Protein AF-A0A1Z9GXV6-F1 (afdb_monomer_lite)

Sequence (86 aa):
MKNSNLSNPILPEETELKKIILNYVGNKINPDNDNITVEHIIDVFADQFPEFLLVLAEENWINGYTQALSDTKYVEKNEKLYTNKE

Radius of gyration: 20.68 Å; chains: 1; bounding box: 58×29×43 Å

Foldseek 3Di:
DDDPQQADFDDQPDDPVSVVLLVVLCVVPVDPPSTDGNVSSVVCCCVPVVVVVVVVVVVVVVVVVVVVVVVVVVVVVVVVVVVVPD

Secondary structure (DSSP, 8-state):
---GGGGSB--TTS-HHHHHHHHHHHHHH--TTSPPBHHHHHHHHHHH-HHHHHHHHHHHHHHHHHHHHHHHHHHHHHHHHHHTT-

pLDDT: mean 89.03, std 10.71, range [48.72, 98.0]

Structure (mmCIF, N/CA/C/O backbone):
data_AF-A0A1Z9GXV6-F1
#
_entry.id   AF-A0A1Z9GXV6-F1
#
loop_
_atom_site.group_PDB
_atom_site.id
_atom_site.type_symbol
_atom_site.label_atom_id
_atom_site.label_alt_id
_atom_site.label_comp_id
_atom_site.label_asym_id
_atom_site.label_entity_id
_atom_site.label_seq_id
_atom_site.pdbx_PDB_ins_code
_atom_site.Cartn_x
_atom_site.Cartn_y
_atom_site.Cartn_z
_atom_site.occupancy
_atom_site.B_iso_or_equiv
_atom_site.auth_seq_id
_atom_site.auth_comp_id
_atom_site.auth_asym_id
_atom_site.auth_atom_id
_atom_site.pdbx_PDB_model_num
ATOM 1 N N . MET A 1 1 ? 7.273 -17.182 -0.382 1.00 61.19 1 MET A N 1
ATOM 2 C CA . MET A 1 1 ? 7.628 -16.673 0.963 1.00 61.19 1 MET A CA 1
ATOM 3 C C . MET A 1 1 ? 6.808 -15.410 1.199 1.00 61.19 1 MET A C 1
ATOM 5 O O . MET A 1 1 ? 6.793 -14.582 0.298 1.00 61.19 1 MET A O 1
ATOM 9 N N . LYS A 1 2 ? 6.067 -15.285 2.310 1.00 79.94 2 LYS A N 1
ATOM 10 C CA . LYS A 1 2 ? 5.305 -14.058 2.633 1.00 79.94 2 LYS A CA 1
ATOM 11 C C . LYS A 1 2 ? 6.256 -13.045 3.284 1.00 79.94 2 LYS A C 1
ATOM 13 O O . LYS A 1 2 ? 7.136 -13.452 4.039 1.00 79.94 2 LYS A O 1
ATOM 18 N N . ASN A 1 3 ? 6.118 -11.756 2.967 1.00 88.00 3 ASN A N 1
ATOM 19 C CA . ASN A 1 3 ? 6.932 -10.705 3.583 1.00 88.00 3 ASN A CA 1
ATOM 20 C C . ASN A 1 3 ? 6.594 -10.616 5.082 1.00 88.00 3 ASN A C 1
ATOM 22 O O . ASN A 1 3 ? 5.448 -10.343 5.434 1.00 88.00 3 ASN A O 1
ATOM 26 N N . SER A 1 4 ? 7.580 -10.850 5.953 1.00 89.31 4 SER A N 1
ATOM 27 C CA . SER A 1 4 ? 7.397 -10.864 7.412 1.00 89.31 4 SER A CA 1
ATOM 28 C C . SER A 1 4 ? 6.940 -9.519 7.975 1.00 89.31 4 SER A C 1
ATOM 30 O O . SER A 1 4 ? 6.282 -9.486 9.008 1.00 89.31 4 SER A O 1
ATOM 32 N N . ASN A 1 5 ? 7.230 -8.414 7.282 1.00 88.94 5 ASN A N 1
ATOM 33 C CA . ASN A 1 5 ? 6.856 -7.076 7.734 1.00 88.94 5 ASN A CA 1
ATOM 34 C 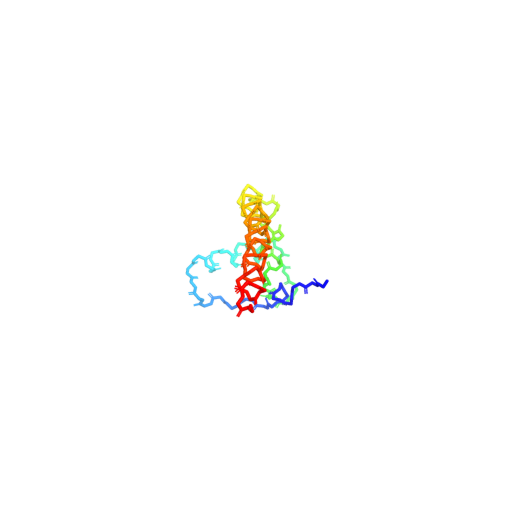C . ASN A 1 5 ? 5.351 -6.794 7.635 1.00 88.94 5 ASN A C 1
ATOM 36 O O . ASN A 1 5 ? 4.885 -5.833 8.237 1.00 88.94 5 ASN A O 1
ATOM 40 N N . LEU A 1 6 ? 4.586 -7.621 6.912 1.00 87.44 6 LEU A N 1
ATOM 41 C CA . LEU A 1 6 ? 3.136 -7.442 6.773 1.00 87.44 6 LEU A CA 1
ATOM 42 C C . LEU A 1 6 ? 2.394 -7.615 8.102 1.00 87.44 6 LEU A C 1
ATOM 44 O O . LEU A 1 6 ? 1.429 -6.904 8.372 1.00 87.44 6 LEU A O 1
ATOM 48 N N . SER A 1 7 ? 2.868 -8.542 8.934 1.00 87.88 7 SER A N 1
ATOM 49 C CA . SER A 1 7 ? 2.222 -8.918 10.194 1.00 87.88 7 SER A CA 1
ATOM 50 C C . SER A 1 7 ? 2.734 -8.123 11.395 1.00 87.88 7 SER A C 1
ATOM 52 O O . SER A 1 7 ? 2.255 -8.325 12.509 1.00 87.88 7 SER A O 1
ATOM 54 N N . ASN A 1 8 ? 3.702 -7.227 11.192 1.00 86.69 8 ASN A N 1
ATOM 55 C CA . ASN A 1 8 ? 4.247 -6.425 12.276 1.00 86.69 8 ASN A CA 1
ATOM 56 C C . ASN A 1 8 ? 3.199 -5.395 12.738 1.00 86.69 8 ASN A C 1
ATOM 58 O O . ASN A 1 8 ? 2.660 -4.664 11.898 1.00 86.69 8 ASN A O 1
ATOM 62 N N . PRO A 1 9 ? 2.913 -5.310 14.051 1.00 83.94 9 PRO A N 1
ATOM 63 C CA . PRO A 1 9 ? 2.078 -4.253 14.601 1.00 83.94 9 PRO A CA 1
ATOM 64 C C . PRO A 1 9 ? 2.696 -2.885 14.332 1.00 83.94 9 PRO A C 1
ATOM 66 O O . PRO A 1 9 ? 3.917 -2.715 14.380 1.00 83.94 9 PRO A O 1
ATOM 69 N N . ILE A 1 10 ? 1.845 -1.900 14.075 1.00 83.31 10 ILE A N 1
ATOM 70 C CA . ILE A 1 10 ? 2.277 -0.548 13.750 1.00 83.31 10 ILE A CA 1
ATOM 71 C C . ILE A 1 10 ? 2.068 0.369 14.956 1.00 83.31 10 ILE A C 1
ATOM 73 O O . ILE A 1 10 ? 0.945 0.561 15.414 1.00 83.31 10 ILE A O 1
ATOM 77 N N . LEU A 1 11 ? 3.145 1.010 15.422 1.00 78.94 11 LEU A N 1
ATOM 78 C CA . LEU A 1 11 ? 3.062 2.009 16.489 1.00 78.94 11 LEU A CA 1
ATOM 79 C C . LEU A 1 11 ? 2.497 3.348 15.965 1.00 78.94 11 LEU A C 1
ATOM 81 O O . LEU A 1 11 ? 2.944 3.825 14.912 1.00 78.94 11 LEU A O 1
ATOM 85 N N . PRO A 1 12 ? 1.567 3.993 16.692 1.00 67.56 12 PRO A N 1
ATOM 86 C CA . PRO A 1 12 ? 0.871 5.205 16.246 1.00 67.56 12 PRO A CA 1
ATOM 87 C C . PRO A 1 12 ? 1.719 6.486 16.255 1.00 67.56 12 PRO A C 1
ATOM 89 O O . PRO A 1 12 ? 1.272 7.529 15.782 1.00 67.56 12 PRO A O 1
ATOM 92 N N . GLU A 1 13 ? 2.940 6.434 16.779 1.00 65.81 13 GLU A N 1
ATOM 93 C CA . GLU A 1 13 ? 3.663 7.635 17.216 1.00 65.81 13 GLU A CA 1
ATOM 94 C C . GLU A 1 13 ? 4.495 8.331 16.130 1.00 65.81 13 GLU A C 1
ATOM 96 O O . GLU A 1 13 ? 5.082 9.375 16.387 1.00 65.81 13 GLU A O 1
ATOM 101 N N . GLU A 1 14 ? 4.542 7.805 14.904 1.00 68.81 14 GLU A N 1
ATOM 102 C CA . GLU A 1 14 ? 5.556 8.271 13.946 1.00 68.81 14 GLU A CA 1
ATOM 103 C C . GLU A 1 14 ? 5.149 9.502 13.119 1.00 68.81 14 GLU A C 1
ATOM 105 O O . GLU A 1 14 ? 6.012 10.327 12.839 1.00 68.81 14 GLU A O 1
ATOM 110 N N . THR A 1 15 ? 3.875 9.682 12.731 1.00 89.12 15 THR A N 1
ATOM 111 C CA . THR A 1 15 ? 3.418 10.871 11.970 1.00 89.12 15 THR A CA 1
ATOM 112 C C . THR A 1 15 ? 1.910 11.131 12.110 1.00 89.12 15 THR A C 1
ATOM 114 O O . THR A 1 15 ? 1.141 10.231 12.446 1.00 89.12 15 THR A O 1
ATOM 117 N N . GLU A 1 16 ? 1.458 12.351 11.796 1.00 92.81 16 GLU A N 1
ATOM 118 C CA . GLU A 1 16 ? 0.028 12.713 11.799 1.00 92.81 16 GLU A CA 1
ATOM 119 C C . GLU A 1 16 ? -0.783 11.903 10.773 1.00 92.81 16 GLU A C 1
ATOM 121 O O . GLU A 1 16 ? -1.846 11.371 11.090 1.00 92.81 16 GLU A O 1
ATOM 126 N N . LEU A 1 17 ? -0.243 11.724 9.561 1.00 92.31 17 LEU A N 1
ATOM 127 C CA . LEU A 1 17 ? -0.863 10.886 8.531 1.00 92.31 17 LEU A CA 1
ATOM 128 C C . LEU A 1 17 ? -1.034 9.443 9.020 1.00 92.31 17 LEU A C 1
ATOM 130 O O . LEU A 1 17 ? -2.086 8.839 8.817 1.00 92.31 17 LEU A O 1
ATOM 134 N N . LYS A 1 18 ? -0.025 8.905 9.712 1.00 91.31 18 LYS A N 1
ATOM 135 C CA . LYS A 1 18 ? -0.077 7.555 10.274 1.00 91.31 18 LYS A CA 1
ATOM 136 C C . LYS A 1 18 ? -1.211 7.415 11.287 1.00 91.31 18 LYS A C 1
ATOM 138 O O . LYS A 1 18 ? -1.952 6.443 11.212 1.00 91.31 18 LYS A O 1
ATOM 143 N N . LYS A 1 19 ? -1.420 8.400 12.167 1.00 91.81 19 LYS A N 1
ATOM 144 C CA . LYS A 1 19 ? -2.555 8.401 13.108 1.00 91.81 19 LYS A CA 1
ATOM 145 C C . LYS A 1 19 ? -3.902 8.416 12.391 1.00 91.81 19 LYS A C 1
ATOM 147 O O . LYS A 1 19 ? -4.784 7.647 12.757 1.00 91.81 19 LYS A O 1
ATOM 152 N N . ILE A 1 20 ? -4.056 9.259 11.365 1.00 93.81 20 ILE A N 1
ATOM 153 C CA . ILE A 1 20 ? -5.292 9.334 10.568 1.00 93.81 20 ILE A CA 1
ATOM 154 C C . ILE A 1 20 ? -5.607 7.965 9.955 1.00 93.81 20 ILE A C 1
ATOM 156 O O . ILE A 1 20 ? -6.726 7.475 10.100 1.00 93.81 20 ILE A O 1
ATOM 160 N N . ILE A 1 21 ? -4.611 7.330 9.332 1.00 94.06 21 ILE A N 1
ATOM 161 C CA . ILE A 1 21 ? -4.761 6.009 8.713 1.00 94.06 21 ILE A CA 1
ATOM 162 C C . ILE A 1 21 ? -5.103 4.952 9.765 1.00 94.06 21 ILE A C 1
ATOM 164 O O . ILE A 1 21 ? -6.079 4.228 9.595 1.00 94.06 21 ILE A O 1
ATOM 168 N N . LEU A 1 22 ? -4.342 4.871 10.860 1.00 92.38 22 LEU A N 1
ATOM 169 C CA . LEU A 1 22 ? -4.546 3.855 11.897 1.00 92.38 22 LEU A CA 1
ATOM 170 C C . LEU A 1 22 ? -5.919 3.974 12.559 1.00 92.38 22 LEU A C 1
ATOM 172 O O . LEU A 1 22 ? -6.586 2.961 12.740 1.00 92.38 22 LEU A O 1
ATOM 176 N N . ASN A 1 23 ? -6.374 5.192 12.858 1.00 92.50 23 ASN A N 1
ATOM 177 C CA . ASN A 1 23 ? -7.701 5.414 13.427 1.00 92.50 23 ASN A CA 1
ATOM 178 C C . ASN A 1 23 ? -8.805 5.016 12.442 1.00 92.50 23 ASN A C 1
ATOM 180 O O . ASN A 1 23 ? -9.772 4.361 12.824 1.00 92.50 23 ASN A O 1
ATOM 184 N N . TYR A 1 24 ? -8.670 5.401 11.170 1.00 95.25 24 TYR A N 1
ATOM 185 C CA . TYR A 1 24 ? -9.650 5.054 10.144 1.00 95.25 24 TYR A CA 1
ATOM 186 C C . TYR A 1 24 ? -9.744 3.535 9.947 1.00 95.25 24 TYR A C 1
ATOM 188 O O . TYR A 1 24 ? -10.832 2.963 10.011 1.00 95.25 24 TYR A O 1
ATOM 196 N N . VAL A 1 25 ? -8.594 2.880 9.771 1.00 95.12 25 VAL A N 1
ATOM 197 C CA . VAL A 1 25 ? -8.488 1.431 9.572 1.00 95.12 25 VAL A CA 1
ATOM 198 C C . VAL A 1 25 ? -8.971 0.676 10.810 1.00 95.12 25 VAL A C 1
ATOM 200 O O . VAL A 1 25 ? -9.773 -0.242 10.674 1.00 95.12 25 VAL A O 1
ATOM 203 N N . GLY A 1 26 ? -8.569 1.095 12.013 1.00 93.31 26 GLY A N 1
ATOM 204 C CA . GLY A 1 26 ? -9.002 0.474 13.266 1.00 93.31 26 GLY A CA 1
ATOM 205 C C . GLY A 1 26 ? -10.511 0.526 13.472 1.00 93.31 26 GLY A C 1
ATOM 206 O O . GLY A 1 26 ? -11.114 -0.500 13.773 1.00 93.31 26 GLY A O 1
ATOM 207 N N . ASN A 1 27 ? -11.144 1.667 13.190 1.00 93.31 27 ASN A N 1
ATOM 208 C CA . ASN A 1 27 ? -12.604 1.785 13.240 1.00 93.31 27 ASN A CA 1
ATOM 209 C C . ASN A 1 27 ? -13.309 0.929 12.175 1.00 93.31 27 ASN A C 1
ATOM 211 O O . ASN A 1 27 ? -14.427 0.468 12.397 1.00 93.31 27 ASN A O 1
ATOM 215 N N . LYS A 1 28 ? -12.685 0.740 11.006 1.00 94.62 28 LYS A N 1
ATOM 216 C CA . LYS A 1 28 ? -13.268 -0.013 9.889 1.00 94.62 28 LYS A CA 1
ATOM 217 C C . LYS A 1 28 ? -13.227 -1.523 10.117 1.00 94.62 28 LYS A C 1
ATOM 219 O O . LYS A 1 28 ? -14.209 -2.193 9.803 1.00 94.62 28 LYS A O 1
ATOM 224 N N . ILE A 1 29 ? -12.106 -2.046 10.613 1.00 92.50 29 ILE A N 1
ATOM 225 C CA . ILE A 1 29 ? -11.894 -3.493 10.772 1.00 92.50 29 ILE A CA 1
ATOM 226 C C . ILE A 1 29 ? -12.250 -3.998 12.174 1.00 92.50 29 ILE A C 1
ATOM 228 O O . ILE A 1 29 ? -12.542 -5.179 12.314 1.00 92.50 29 ILE A O 1
ATOM 232 N N . ASN A 1 30 ? -12.226 -3.119 13.186 1.00 89.44 30 ASN A N 1
ATOM 233 C CA . ASN A 1 30 ? -12.519 -3.410 14.593 1.00 89.44 30 ASN A CA 1
ATOM 234 C C . ASN A 1 30 ? -11.854 -4.713 15.098 1.00 89.44 30 ASN A C 1
ATOM 236 O O . ASN A 1 30 ? -12.551 -5.695 15.364 1.00 89.44 30 ASN A O 1
ATOM 240 N N . PRO A 1 31 ? -10.511 -4.755 15.171 1.00 84.25 31 PRO A N 1
ATOM 241 C CA . PRO A 1 31 ? -9.772 -5.979 15.458 1.00 84.25 31 PRO A CA 1
ATOM 242 C C . PRO A 1 31 ? -9.869 -6.373 16.939 1.00 84.25 31 PRO A C 1
ATOM 244 O O . PRO A 1 31 ? -9.918 -5.515 17.815 1.00 84.25 31 PRO A O 1
ATOM 247 N N . ASP A 1 32 ? -9.795 -7.673 17.232 1.00 82.38 32 ASP A N 1
ATOM 248 C CA . ASP A 1 32 ? -9.980 -8.212 18.592 1.00 82.38 32 ASP A CA 1
ATOM 249 C C . ASP A 1 32 ? -8.941 -7.735 19.626 1.00 82.38 32 ASP A C 1
ATOM 251 O O . ASP A 1 32 ? -9.181 -7.817 20.829 1.00 82.38 32 ASP A O 1
ATOM 255 N N . ASN A 1 33 ? -7.759 -7.294 19.187 1.00 80.56 33 ASN A N 1
ATOM 256 C CA . ASN A 1 33 ? -6.620 -7.004 20.062 1.00 80.56 33 ASN A CA 1
ATOM 257 C C . ASN A 1 33 ? -6.070 -5.573 19.933 1.00 80.56 33 ASN A C 1
ATOM 259 O O . ASN A 1 33 ? -4.907 -5.361 20.272 1.00 80.56 33 ASN A O 1
ATOM 263 N N . ASP A 1 34 ? -6.866 -4.628 19.416 1.00 78.25 34 ASP A N 1
ATOM 264 C CA . ASP A 1 34 ? -6.501 -3.220 19.148 1.00 78.25 34 ASP A CA 1
ATOM 265 C C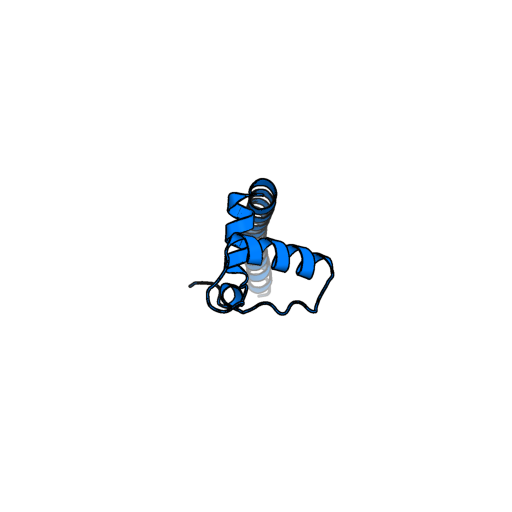 . ASP A 1 34 ? -5.218 -3.018 18.306 1.00 78.25 34 ASP A C 1
ATOM 267 O O . ASP A 1 34 ? -4.769 -1.890 18.091 1.00 78.25 34 ASP A O 1
ATOM 271 N N . ASN A 1 35 ? -4.624 -4.090 17.769 1.00 87.38 35 ASN A N 1
ATOM 272 C CA . ASN A 1 35 ? -3.394 -4.022 16.995 1.00 87.38 35 ASN A CA 1
ATOM 273 C C . ASN A 1 35 ? -3.705 -3.938 15.502 1.00 87.38 35 ASN A C 1
ATOM 275 O O . ASN A 1 35 ? -4.262 -4.855 14.893 1.00 87.38 35 ASN A O 1
ATOM 279 N N . ILE A 1 36 ? -3.258 -2.848 14.884 1.00 91.44 36 ILE A N 1
ATOM 280 C CA . ILE A 1 36 ? -3.306 -2.664 13.435 1.00 91.44 36 ILE A CA 1
ATOM 281 C C . ILE A 1 36 ? -1.961 -3.066 12.831 1.00 91.44 36 ILE A C 1
ATOM 283 O O . ILE A 1 36 ? -0.903 -2.612 13.270 1.00 91.44 36 ILE A O 1
ATOM 287 N N . THR A 1 37 ? -2.009 -3.929 11.819 1.00 93.00 37 THR A N 1
ATOM 288 C CA . THR A 1 37 ? -0.848 -4.385 11.050 1.00 93.00 37 THR A CA 1
ATOM 289 C C . THR A 1 37 ? -0.811 -3.693 9.689 1.00 93.00 37 THR A C 1
ATOM 291 O O . THR A 1 37 ? -1.778 -3.052 9.270 1.00 93.00 37 THR A O 1
ATOM 294 N N . VAL A 1 38 ? 0.303 -3.833 8.968 1.00 93.06 38 VAL A N 1
ATOM 295 C CA . VAL A 1 38 ? 0.407 -3.334 7.586 1.00 93.06 38 VAL A CA 1
ATOM 296 C C . VAL A 1 38 ? -0.602 -4.046 6.683 1.00 93.06 38 VAL A C 1
ATOM 298 O O . VAL A 1 38 ? -1.204 -3.407 5.827 1.00 93.06 38 VAL A O 1
ATOM 301 N N . GLU A 1 39 ? -0.816 -5.345 6.899 1.00 93.81 39 GLU A N 1
ATOM 302 C CA . GLU A 1 39 ? -1.802 -6.143 6.164 1.00 93.81 39 GLU A CA 1
ATOM 303 C C . GLU A 1 39 ? -3.212 -5.546 6.275 1.00 93.81 39 GLU A C 1
ATOM 305 O O . GLU A 1 39 ? -3.833 -5.281 5.253 1.00 93.81 39 GLU A O 1
ATOM 310 N N . HIS A 1 40 ? -3.652 -5.180 7.482 1.00 94.62 40 HIS A N 1
ATOM 311 C CA . HIS A 1 40 ? -4.947 -4.521 7.677 1.00 94.62 40 HIS A CA 1
ATOM 312 C C . HIS A 1 40 ? -5.081 -3.194 6.913 1.00 94.62 40 HIS A C 1
ATOM 314 O O . HIS A 1 40 ? -6.144 -2.885 6.377 1.00 94.62 40 HIS A O 1
ATOM 320 N N . ILE A 1 41 ? -4.012 -2.390 6.865 1.00 95.00 41 ILE A N 1
ATOM 321 C CA . ILE A 1 41 ? -4.016 -1.130 6.110 1.00 95.00 41 ILE A CA 1
ATOM 322 C C . ILE A 1 41 ? -4.128 -1.416 4.613 1.00 95.00 41 ILE A C 1
ATOM 324 O O . ILE A 1 41 ? -4.922 -0.770 3.932 1.00 95.00 41 ILE A O 1
ATOM 328 N N . ILE A 1 42 ? -3.348 -2.377 4.108 1.00 95.12 42 ILE A N 1
ATOM 329 C CA . ILE A 1 42 ? -3.374 -2.775 2.698 1.00 95.12 42 ILE A CA 1
ATOM 330 C C . ILE A 1 42 ? -4.769 -3.264 2.313 1.00 95.12 42 ILE A C 1
ATOM 332 O O . ILE A 1 42 ? -5.273 -2.825 1.287 1.00 95.12 42 ILE A O 1
ATOM 336 N N . ASP A 1 43 ? -5.407 -4.097 3.134 1.00 95.12 43 ASP A N 1
ATOM 337 C CA . ASP A 1 43 ? -6.744 -4.626 2.852 1.00 95.12 43 ASP A CA 1
ATOM 338 C C . ASP A 1 43 ? -7.785 -3.505 2.732 1.00 95.12 43 ASP A C 1
ATOM 340 O O . ASP A 1 43 ? -8.555 -3.465 1.772 1.00 95.12 43 ASP A O 1
ATOM 344 N N . VAL A 1 44 ? -7.773 -2.536 3.656 1.00 96.69 44 VAL A N 1
ATOM 345 C CA . VAL A 1 44 ? -8.680 -1.376 3.593 1.00 96.69 44 VAL A CA 1
ATOM 346 C C . VAL A 1 44 ? -8.381 -0.496 2.380 1.00 96.69 44 VAL A C 1
ATOM 348 O O . VAL A 1 44 ? -9.302 -0.046 1.702 1.00 96.69 44 VAL A O 1
ATOM 351 N N . PHE A 1 45 ? -7.106 -0.253 2.073 1.00 96.75 45 PHE A N 1
ATOM 352 C CA . PHE A 1 45 ? -6.728 0.545 0.907 1.00 96.75 45 PHE A CA 1
ATOM 353 C C . PHE A 1 45 ? -7.052 -0.175 -0.407 1.00 96.75 45 PHE A C 1
ATOM 355 O O . PHE A 1 45 ? -7.411 0.483 -1.375 1.00 96.75 45 PHE A O 1
ATOM 362 N N . ALA A 1 46 ? -6.982 -1.504 -0.453 1.00 96.31 46 ALA A N 1
ATOM 363 C CA . ALA A 1 46 ? -7.353 -2.283 -1.629 1.00 96.31 46 ALA A CA 1
ATOM 364 C C . ALA A 1 46 ? -8.864 -2.240 -1.886 1.00 96.31 46 ALA A C 1
ATOM 366 O O . ALA A 1 46 ? -9.279 -2.166 -3.038 1.00 96.31 46 ALA A O 1
ATOM 367 N N . ASP A 1 47 ? -9.672 -2.243 -0.824 1.00 97.12 47 ASP A N 1
ATOM 368 C CA . ASP A 1 47 ? -11.130 -2.117 -0.920 1.00 97.12 47 ASP A CA 1
ATOM 369 C C . ASP A 1 47 ? -11.569 -0.688 -1.290 1.00 97.12 47 ASP A C 1
ATOM 371 O O . ASP A 1 47 ? -12.502 -0.505 -2.070 1.00 97.12 47 ASP A O 1
ATOM 375 N N . GLN A 1 48 ? -10.902 0.338 -0.747 1.00 97.50 48 GLN A N 1
ATOM 376 C CA . GLN A 1 48 ? -11.441 1.708 -0.746 1.00 97.50 48 GLN A CA 1
ATOM 377 C C . GLN A 1 48 ? -10.612 2.754 -1.489 1.00 97.50 48 GLN A C 1
ATOM 379 O O . GLN A 1 48 ? -11.124 3.837 -1.773 1.00 97.50 48 GLN A O 1
ATOM 384 N N . PHE A 1 49 ? -9.350 2.465 -1.793 1.00 97.25 49 PHE A N 1
ATOM 385 C CA . PHE A 1 49 ? -8.497 3.327 -2.606 1.00 97.25 49 PHE A CA 1
ATOM 386 C C . PHE A 1 49 ? -7.605 2.509 -3.564 1.00 97.25 49 PHE A C 1
ATOM 388 O O . PHE A 1 49 ? -6.372 2.644 -3.554 1.00 97.25 49 PHE A O 1
ATOM 395 N N . PRO A 1 50 ? -8.207 1.630 -4.388 1.00 97.06 50 PRO A N 1
ATOM 396 C CA . PRO A 1 50 ? -7.465 0.704 -5.234 1.00 97.06 50 PRO A CA 1
ATOM 397 C C . PRO A 1 50 ? -6.577 1.415 -6.257 1.00 97.06 50 PRO A C 1
ATOM 399 O O . PRO A 1 50 ? -5.498 0.920 -6.560 1.00 97.06 50 PRO A O 1
ATOM 402 N N . GLU A 1 51 ? -6.967 2.585 -6.763 1.00 97.81 51 GLU A N 1
ATOM 403 C CA . GLU A 1 51 ? -6.205 3.335 -7.767 1.00 97.81 51 GLU A CA 1
ATOM 404 C C . GLU A 1 51 ? -4.813 3.718 -7.254 1.00 97.81 51 GLU A C 1
ATOM 406 O O . GLU A 1 51 ? -3.842 3.693 -8.009 1.00 97.81 51 GLU A O 1
ATOM 411 N N . PHE A 1 52 ? -4.697 4.025 -5.958 1.00 95.75 52 PHE A N 1
ATOM 412 C CA . PHE A 1 52 ? -3.414 4.330 -5.335 1.00 95.75 52 PHE A CA 1
ATOM 413 C C . PHE A 1 52 ? -2.517 3.090 -5.248 1.00 95.75 52 PHE A C 1
ATOM 415 O O . PHE A 1 52 ? -1.346 3.142 -5.632 1.00 95.75 52 PHE A O 1
ATOM 422 N N . LEU A 1 53 ? -3.059 1.968 -4.761 1.00 95.62 53 LEU A N 1
ATOM 423 C CA . LEU A 1 53 ? -2.287 0.732 -4.618 1.00 95.62 53 LEU A CA 1
ATOM 424 C C . LEU A 1 53 ? -1.912 0.117 -5.969 1.00 95.62 53 LEU A C 1
ATOM 426 O O . LEU A 1 53 ? -0.797 -0.383 -6.109 1.00 95.62 53 LEU A O 1
ATOM 430 N N . LEU A 1 54 ? -2.813 0.161 -6.953 1.00 96.31 54 LEU A N 1
ATOM 431 C CA . LEU A 1 54 ? -2.584 -0.395 -8.285 1.00 96.31 54 LEU A CA 1
ATOM 432 C C . LEU A 1 54 ? -1.447 0.332 -8.999 1.00 96.31 54 LEU A C 1
ATOM 434 O O . LEU A 1 54 ? -0.499 -0.323 -9.419 1.00 96.31 54 LEU A O 1
ATOM 438 N N . VAL A 1 55 ? -1.473 1.668 -9.044 1.00 97.94 55 VAL A N 1
ATOM 439 C CA . VAL A 1 55 ? -0.402 2.447 -9.690 1.00 97.94 55 VAL A CA 1
ATOM 440 C C . VAL A 1 55 ? 0.946 2.201 -9.006 1.00 97.94 55 VAL A C 1
ATOM 442 O O . VAL A 1 55 ? 1.956 2.002 -9.678 1.00 97.94 55 VAL A O 1
ATOM 445 N N . LEU A 1 56 ? 0.979 2.140 -7.668 1.00 96.69 56 LEU A N 1
ATOM 446 C CA . LEU A 1 56 ? 2.203 1.815 -6.930 1.00 96.69 56 LEU A CA 1
ATOM 447 C C . LEU A 1 56 ? 2.728 0.408 -7.273 1.00 96.69 56 LEU A C 1
ATOM 449 O O . LEU A 1 56 ? 3.936 0.212 -7.419 1.00 96.69 56 LEU A O 1
ATOM 453 N N . ALA A 1 57 ? 1.836 -0.579 -7.379 1.00 95.94 57 ALA A N 1
ATOM 454 C CA . ALA A 1 57 ? 2.194 -1.953 -7.713 1.00 95.94 57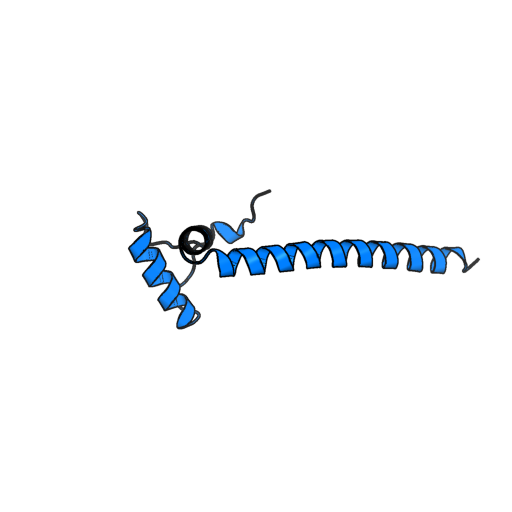 ALA A CA 1
ATOM 455 C C . ALA A 1 57 ? 2.698 -2.087 -9.158 1.00 95.94 57 ALA A C 1
ATOM 457 O O . ALA A 1 57 ? 3.701 -2.764 -9.385 1.00 95.94 57 ALA A O 1
ATOM 458 N N . GLU A 1 58 ? 2.043 -1.429 -10.115 1.00 97.50 58 GLU A N 1
ATOM 459 C CA . GLU A 1 58 ? 2.418 -1.424 -11.533 1.00 97.50 58 GLU A CA 1
ATOM 460 C C . GLU A 1 58 ? 3.796 -0.796 -11.750 1.00 97.50 58 GLU A C 1
ATOM 462 O O . GLU A 1 58 ? 4.663 -1.413 -12.372 1.00 97.50 58 GLU A O 1
ATOM 467 N N . GLU A 1 59 ? 4.044 0.378 -11.166 1.00 97.69 59 GLU A N 1
ATOM 468 C CA . GLU A 1 59 ? 5.350 1.036 -11.242 1.00 97.69 59 GLU A CA 1
ATOM 469 C C . GLU A 1 59 ? 6.452 0.171 -10.614 1.00 97.69 59 GLU A C 1
ATOM 471 O O . GLU A 1 59 ? 7.520 -0.014 -11.203 1.00 97.69 59 GLU A O 1
ATOM 476 N N . ASN A 1 60 ? 6.199 -0.435 -9.448 1.00 96.69 60 ASN A N 1
ATOM 477 C CA . ASN A 1 60 ? 7.155 -1.352 -8.820 1.00 96.69 60 ASN A CA 1
ATOM 478 C C . ASN A 1 60 ? 7.432 -2.590 -9.686 1.00 96.69 60 ASN A C 1
ATOM 480 O O . ASN A 1 60 ? 8.577 -3.043 -9.761 1.00 96.69 60 ASN A O 1
ATOM 484 N N . TRP A 1 61 ? 6.411 -3.125 -10.356 1.00 97.2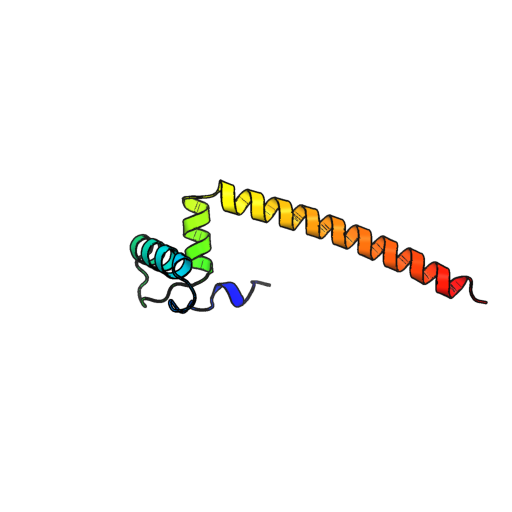5 61 TRP A N 1
ATOM 485 C CA . TRP A 1 61 ? 6.554 -4.249 -11.276 1.00 97.25 61 TRP A CA 1
ATOM 486 C C . TRP A 1 61 ? 7.436 -3.865 -12.470 1.00 97.25 61 TRP A C 1
ATOM 488 O O . TRP A 1 61 ? 8.462 -4.509 -12.694 1.00 97.25 61 TRP A O 1
ATOM 498 N N . ILE A 1 62 ? 7.121 -2.769 -13.172 1.00 97.69 62 ILE A N 1
ATOM 499 C CA . ILE A 1 62 ? 7.896 -2.269 -14.324 1.00 97.69 62 ILE A CA 1
ATOM 500 C C . ILE A 1 62 ? 9.356 -1.997 -13.936 1.00 97.69 62 ILE A C 1
ATOM 502 O O . ILE A 1 62 ? 10.284 -2.414 -14.643 1.00 97.69 62 ILE A O 1
ATOM 506 N N . ASN A 1 63 ? 9.579 -1.341 -12.796 1.00 98.00 63 ASN A N 1
ATOM 507 C CA . ASN A 1 63 ? 10.920 -1.048 -12.296 1.00 98.00 63 ASN A CA 1
ATOM 508 C C . ASN A 1 63 ? 11.702 -2.326 -11.968 1.00 98.00 63 ASN A C 1
ATOM 510 O O . ASN A 1 63 ? 12.885 -2.414 -12.295 1.00 98.00 63 ASN A O 1
ATOM 514 N N . GLY A 1 64 ? 11.044 -3.349 -11.413 1.00 97.25 64 GLY A N 1
ATOM 515 C CA . GLY A 1 64 ? 11.654 -4.656 -11.162 1.00 97.25 64 GLY A CA 1
ATOM 516 C C . GLY A 1 64 ? 12.186 -5.327 -12.434 1.00 97.25 64 GLY A C 1
ATOM 517 O O . GLY A 1 64 ? 13.336 -5.770 -12.462 1.00 97.25 64 GLY A O 1
ATOM 518 N N . TYR A 1 65 ? 11.401 -5.351 -13.518 1.00 97.00 65 TYR A N 1
ATOM 519 C CA . TYR A 1 65 ? 11.869 -5.885 -14.809 1.00 97.00 65 TYR A CA 1
ATOM 520 C C . TYR A 1 65 ? 12.986 -5.039 -15.413 1.00 97.00 65 TYR A C 1
ATOM 522 O O . TYR A 1 65 ? 13.964 -5.575 -15.937 1.00 97.00 65 TYR A O 1
ATOM 530 N N . THR A 1 66 ? 12.857 -3.716 -15.328 1.00 97.62 66 THR A N 1
ATOM 531 C CA . THR A 1 66 ? 13.866 -2.783 -15.840 1.00 97.62 66 THR A CA 1
ATOM 532 C C . THR A 1 66 ? 15.209 -2.988 -15.138 1.00 97.62 66 THR A C 1
ATOM 534 O O . THR A 1 66 ? 16.250 -3.035 -15.803 1.00 97.62 66 THR A O 1
ATOM 537 N N . GLN A 1 67 ? 15.189 -3.185 -13.818 1.00 97.56 67 GLN A N 1
ATOM 538 C CA . GLN A 1 67 ? 16.372 -3.515 -13.028 1.00 97.56 67 GLN A CA 1
ATOM 539 C C . GLN A 1 67 ? 16.971 -4.855 -13.469 1.00 97.56 67 GLN A C 1
ATOM 541 O O . GLN A 1 67 ? 18.144 -4.898 -13.827 1.00 97.56 67 GLN A O 1
ATOM 546 N N . ALA A 1 68 ? 16.169 -5.920 -13.557 1.00 97.50 68 ALA A N 1
ATOM 547 C CA . ALA A 1 68 ? 16.653 -7.248 -13.944 1.00 97.50 68 ALA A CA 1
ATOM 548 C C . ALA A 1 68 ? 17.313 -7.273 -15.340 1.00 97.50 68 ALA A C 1
ATOM 550 O O . ALA A 1 68 ? 18.360 -7.897 -15.547 1.00 97.50 68 ALA A O 1
ATOM 551 N N . LEU A 1 69 ? 16.735 -6.556 -16.311 1.00 97.25 69 LEU A N 1
ATOM 552 C CA . LEU A 1 69 ? 17.325 -6.404 -17.645 1.00 97.25 69 LEU A CA 1
ATOM 553 C C . LEU A 1 69 ? 18.635 -5.609 -17.604 1.00 97.25 69 LEU A C 1
ATOM 555 O O . LEU A 1 69 ? 19.571 -5.913 -18.347 1.00 97.25 69 LEU A O 1
ATOM 559 N N . SER A 1 70 ? 18.706 -4.586 -16.754 1.00 96.50 70 SER A N 1
ATOM 560 C CA . SER A 1 70 ? 19.912 -3.774 -16.572 1.00 96.50 70 SER A CA 1
ATOM 561 C C . SER A 1 70 ? 21.034 -4.570 -15.905 1.00 96.50 70 SER A C 1
ATOM 563 O O . SER A 1 70 ? 22.174 -4.497 -16.363 1.00 96.50 70 SER A O 1
ATOM 565 N N . ASP A 1 71 ? 20.708 -5.391 -14.908 1.00 95.94 71 ASP A N 1
ATOM 566 C CA . ASP A 1 71 ? 21.651 -6.279 -14.223 1.00 95.94 71 ASP A CA 1
ATOM 567 C C . ASP A 1 71 ? 22.239 -7.310 -15.190 1.00 95.94 71 ASP A C 1
ATOM 569 O O . ASP A 1 71 ? 23.453 -7.505 -15.230 1.00 95.94 71 ASP A O 1
ATOM 573 N N . THR A 1 72 ? 21.402 -7.898 -16.049 1.00 95.62 72 THR A N 1
ATOM 574 C CA . THR A 1 72 ? 21.856 -8.843 -17.084 1.00 95.62 72 THR A CA 1
ATOM 575 C C . THR A 1 72 ? 22.859 -8.182 -18.036 1.00 95.62 72 THR A C 1
ATOM 577 O O . THR A 1 72 ? 23.958 -8.693 -18.248 1.00 95.62 72 THR A O 1
ATOM 580 N N . LYS A 1 73 ? 22.532 -6.988 -18.553 1.00 93.88 73 LYS A N 1
ATOM 581 C CA . LYS A 1 73 ? 23.435 -6.212 -19.426 1.00 93.88 73 LYS A CA 1
ATOM 582 C C . LYS A 1 73 ? 24.732 -5.822 -18.720 1.00 93.88 73 LYS A C 1
ATOM 584 O O . LYS A 1 73 ? 25.791 -5.780 -19.349 1.00 93.88 73 LYS A O 1
ATOM 589 N N . TYR A 1 74 ? 24.655 -5.501 -17.429 1.00 94.25 74 TYR A N 1
ATOM 590 C CA . TYR A 1 74 ? 25.826 -5.197 -16.620 1.00 94.25 74 TYR A CA 1
ATOM 591 C C . TYR A 1 74 ? 26.743 -6.419 -16.519 1.00 94.25 74 TYR A C 1
ATOM 593 O O . TYR A 1 74 ? 27.934 -6.293 -16.801 1.00 94.25 74 TYR A O 1
ATOM 601 N N . VAL A 1 75 ? 26.210 -7.597 -16.187 1.00 92.50 75 VAL A N 1
ATOM 602 C CA . VAL A 1 75 ? 26.993 -8.840 -16.100 1.00 92.50 75 VAL A CA 1
ATOM 603 C C . VAL A 1 75 ? 27.657 -9.166 -17.440 1.00 92.50 75 VAL A C 1
ATOM 605 O O . VAL A 1 75 ? 28.879 -9.282 -17.479 1.00 92.50 75 VAL A O 1
ATOM 608 N N . GLU A 1 76 ? 26.911 -9.181 -18.550 1.00 90.69 76 GLU A N 1
ATOM 609 C CA . GLU A 1 76 ? 27.464 -9.464 -19.887 1.00 90.69 76 GLU A CA 1
ATOM 610 C C . GLU A 1 76 ? 28.614 -8.522 -20.272 1.00 90.69 76 GLU A C 1
ATOM 612 O O . GLU A 1 76 ? 29.616 -8.931 -20.867 1.00 90.69 76 GLU A O 1
ATOM 617 N N . LYS A 1 77 ? 28.475 -7.227 -19.961 1.00 90.25 77 LYS A N 1
ATOM 618 C CA . LYS A 1 77 ? 29.517 -6.235 -20.239 1.00 90.25 77 LYS A CA 1
ATOM 619 C C . LYS A 1 77 ? 30.768 -6.507 -19.409 1.00 90.25 77 LYS A C 1
ATOM 621 O O . LYS A 1 77 ? 31.874 -6.401 -19.936 1.00 90.25 77 LYS A O 1
ATOM 626 N N . ASN A 1 78 ? 30.606 -6.827 -18.128 1.00 86.56 78 ASN A N 1
ATOM 627 C CA . ASN A 1 78 ? 31.734 -7.071 -17.238 1.00 86.56 78 ASN A CA 1
ATOM 628 C C . ASN A 1 78 ? 32.428 -8.399 -17.554 1.00 86.56 78 ASN A C 1
ATOM 630 O O . ASN A 1 78 ? 33.651 -8.410 -17.632 1.00 86.56 78 ASN A O 1
ATOM 634 N N . GLU A 1 79 ? 31.699 -9.474 -17.860 1.00 81.44 79 GLU A N 1
ATOM 635 C CA . GLU A 1 79 ? 32.295 -10.738 -18.316 1.00 81.44 79 GLU A CA 1
ATOM 636 C C . GLU A 1 79 ? 33.189 -10.539 -19.546 1.00 81.44 79 GLU A C 1
ATOM 638 O O . GLU A 1 79 ? 34.333 -11.001 -19.553 1.00 81.44 79 GLU A O 1
ATOM 643 N N . LYS A 1 80 ? 32.728 -9.764 -20.540 1.00 74.69 80 LYS A N 1
ATOM 644 C CA . LYS A 1 80 ? 33.527 -9.395 -21.723 1.00 74.69 80 LYS A CA 1
ATOM 645 C C . LYS A 1 80 ? 34.781 -8.591 -21.366 1.00 74.69 80 LYS A C 1
ATOM 647 O O . LYS A 1 80 ? 35.807 -8.742 -22.021 1.00 74.69 80 LYS A O 1
ATOM 652 N N . LEU A 1 81 ? 34.735 -7.727 -20.352 1.00 68.38 81 LEU A N 1
ATOM 653 C CA . LEU A 1 81 ? 35.910 -6.956 -19.918 1.00 68.38 81 LEU A CA 1
ATOM 654 C C . LEU A 1 81 ? 36.982 -7.839 -19.262 1.00 68.38 81 LEU A C 1
ATOM 656 O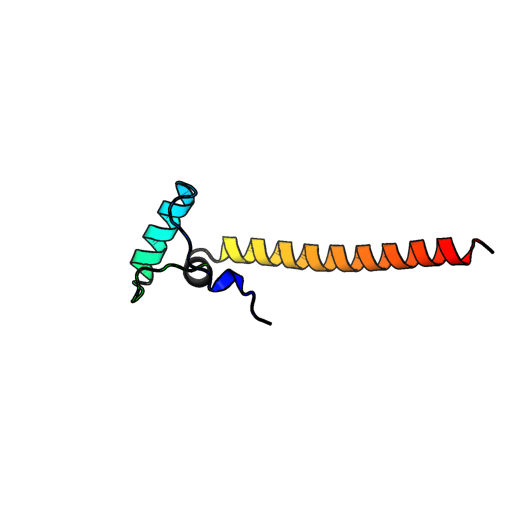 O . LEU A 1 81 ? 38.166 -7.525 -19.377 1.00 68.38 81 LEU A O 1
ATOM 660 N N . TYR A 1 82 ? 36.585 -8.926 -18.595 1.00 66.19 82 TYR A N 1
ATOM 661 C CA . TYR A 1 82 ? 37.521 -9.872 -17.981 1.00 66.19 82 TYR A CA 1
ATOM 662 C C . TYR A 1 82 ? 38.080 -10.895 -18.978 1.00 66.19 82 TYR A C 1
ATOM 664 O O . TYR A 1 82 ? 39.240 -11.266 -18.850 1.00 66.19 82 TYR A O 1
ATOM 672 N N . THR A 1 83 ? 37.314 -11.300 -19.997 1.00 69.88 83 THR A N 1
ATOM 673 C CA . THR A 1 83 ? 37.793 -12.238 -21.037 1.00 69.88 83 THR A CA 1
ATOM 674 C C . THR A 1 83 ? 38.711 -11.597 -22.079 1.00 69.88 83 THR A C 1
ATOM 676 O O . THR A 1 83 ? 39.536 -12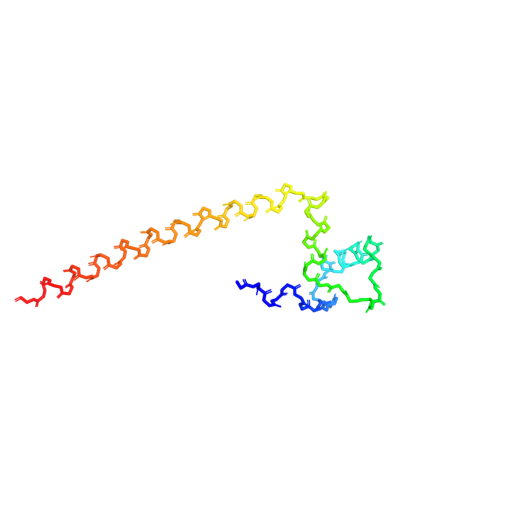.292 -22.652 1.00 69.88 83 THR A O 1
ATOM 679 N N . ASN A 1 84 ? 38.619 -10.284 -22.320 1.00 63.41 84 ASN A N 1
ATOM 680 C CA . ASN A 1 84 ? 39.481 -9.572 -23.282 1.00 63.41 84 ASN A CA 1
ATOM 681 C C . ASN A 1 84 ? 40.779 -9.005 -22.658 1.00 63.41 84 ASN A C 1
ATOM 683 O O . ASN A 1 84 ? 41.385 -8.096 -23.227 1.00 63.41 84 ASN A O 1
ATOM 687 N N . LYS A 1 85 ? 41.166 -9.461 -21.458 1.00 58.62 85 LYS A N 1
ATOM 688 C CA . LYS A 1 85 ? 42.372 -9.014 -20.732 1.00 58.62 85 LYS A CA 1
ATOM 689 C C . LYS A 1 85 ? 43.532 -10.026 -20.746 1.00 58.62 85 LYS A C 1
ATOM 691 O O . LYS A 1 85 ? 44.539 -9.762 -20.090 1.00 58.62 85 LYS A O 1
ATOM 696 N N . GLU A 1 86 ? 43.398 -11.121 -21.492 1.00 48.72 86 GLU A N 1
ATOM 697 C CA . GLU A 1 86 ? 44.477 -12.055 -21.873 1.00 48.72 86 GLU A CA 1
ATOM 698 C C . GLU A 1 86 ? 44.915 -11.799 -23.321 1.00 48.72 86 GLU A C 1
ATOM 700 O O . GLU A 1 86 ? 46.131 -11.920 -23.591 1.00 48.72 86 GLU A O 1
#